Protein AF-A0A963RPM6-F1 (afdb_monomer_lite)

Radius of gyration: 17.36 Å; chains: 1; bounding box: 37×33×50 Å

Secondary structure (DSSP, 8-state):
-EE-SS-GGGGHHHH-TT--EE---S---SS-HHHHHHHTT-SHHHHHHHHHHHHTTSPPPPP-------

Structure (mmCIF, N/CA/C/O backbone):
data_AF-A0A963RPM6-F1
#
_entry.id   AF-A0A963RPM6-F1
#
loop_
_atom_site.group_PDB
_atom_site.id
_atom_site.type_symbol
_atom_site.label_atom_id
_atom_site.label_alt_id
_atom_site.label_comp_id
_atom_site.label_asym_id
_atom_site.label_entity_id
_atom_site.label_seq_id
_atom_site.pdbx_PDB_ins_code
_atom_site.Cartn_x
_atom_site.Cartn_y
_atom_site.Cartn_z
_atom_site.occupancy
_atom_site.B_iso_or_equiv
_atom_site.auth_seq_id
_atom_site.auth_comp_id
_atom_site.auth_asym_id
_atom_site.auth_atom_id
_atom_site.pdbx_PDB_model_num
ATOM 1 N N . VAL A 1 1 ? -6.669 4.500 6.429 1.00 97.00 1 VAL A N 1
ATOM 2 C CA . VAL A 1 1 ? -5.971 3.749 5.359 1.00 97.00 1 VAL A CA 1
ATOM 3 C C . VAL A 1 1 ? -4.633 4.429 5.142 1.00 97.00 1 VAL A C 1
ATOM 5 O O . VAL A 1 1 ? -4.646 5.647 5.034 1.00 97.00 1 VAL A O 1
ATOM 8 N N . ALA A 1 2 ? -3.518 3.698 5.152 1.00 98.31 2 ALA A N 1
ATOM 9 C CA . ALA A 1 2 ? -2.203 4.224 4.759 1.00 98.31 2 ALA A CA 1
ATOM 10 C C . ALA A 1 2 ? -1.905 3.845 3.301 1.00 98.31 2 ALA A C 1
ATOM 12 O O . ALA A 1 2 ? -2.369 2.798 2.845 1.00 98.31 2 ALA A O 1
ATOM 13 N N . VAL A 1 3 ? -1.173 4.694 2.580 1.00 98.38 3 VAL A N 1
ATOM 14 C CA . VAL A 1 3 ? -0.835 4.491 1.164 1.00 98.38 3 VAL A CA 1
ATOM 15 C C . VAL A 1 3 ? 0.636 4.832 0.966 1.00 98.38 3 VAL A C 1
ATOM 17 O O . VAL A 1 3 ? 1.029 5.972 1.193 1.00 98.38 3 VAL A O 1
ATOM 20 N N . GLU A 1 4 ? 1.434 3.851 0.560 1.00 98.50 4 GLU A N 1
ATOM 21 C CA . GLU A 1 4 ? 2.861 4.018 0.271 1.00 98.50 4 GLU A CA 1
ATOM 22 C C . GLU A 1 4 ? 3.314 2.914 -0.690 1.00 98.50 4 GLU A C 1
ATOM 24 O O . GLU A 1 4 ? 2.995 1.747 -0.478 1.00 98.50 4 GLU A O 1
ATOM 29 N N . ALA A 1 5 ? 4.076 3.252 -1.734 1.00 97.75 5 ALA A N 1
ATOM 30 C CA . ALA A 1 5 ? 4.620 2.285 -2.695 1.00 97.75 5 ALA A CA 1
ATOM 31 C C . ALA A 1 5 ? 5.842 1.524 -2.127 1.00 97.75 5 ALA A C 1
ATOM 33 O O . ALA A 1 5 ? 6.913 1.497 -2.726 1.00 97.75 5 ALA A O 1
ATOM 34 N N . ALA A 1 6 ? 5.678 0.940 -0.940 1.00 97.38 6 ALA A N 1
ATOM 35 C CA . ALA A 1 6 ? 6.677 0.172 -0.204 1.00 97.38 6 ALA A CA 1
ATOM 36 C C . ALA A 1 6 ? 5.995 -0.916 0.646 1.00 97.38 6 ALA A C 1
ATOM 38 O O . ALA A 1 6 ? 4.778 -1.118 0.570 1.00 97.38 6 ALA A O 1
ATOM 39 N N . HIS A 1 7 ? 6.780 -1.628 1.457 1.00 98.00 7 HIS A N 1
ATOM 40 C CA . HIS A 1 7 ? 6.277 -2.729 2.270 1.00 98.00 7 HIS A CA 1
ATOM 41 C C . HIS A 1 7 ? 5.238 -2.254 3.313 1.00 98.00 7 HIS A C 1
ATOM 43 O O . HIS A 1 7 ? 5.523 -1.345 4.096 1.00 98.00 7 HIS A O 1
ATOM 49 N N . PRO A 1 8 ? 4.036 -2.865 3.380 1.00 97.44 8 PRO A N 1
ATOM 50 C CA . PRO A 1 8 ? 2.917 -2.326 4.159 1.00 97.44 8 PRO A CA 1
ATOM 51 C C . PRO A 1 8 ? 3.085 -2.415 5.683 1.00 97.44 8 PRO A C 1
ATOM 53 O O . PRO A 1 8 ? 2.409 -1.695 6.422 1.00 97.44 8 PRO A O 1
ATOM 56 N N . ASP A 1 9 ? 3.950 -3.300 6.177 1.00 96.75 9 ASP A N 1
ATOM 57 C CA . ASP A 1 9 ? 3.999 -3.652 7.597 1.00 96.75 9 ASP A CA 1
ATOM 58 C C . ASP A 1 9 ? 4.401 -2.482 8.506 1.00 96.75 9 ASP A C 1
ATOM 60 O O . ASP A 1 9 ? 3.875 -2.366 9.618 1.00 96.75 9 ASP A O 1
ATOM 64 N N . PHE A 1 10 ? 5.237 -1.558 8.017 1.00 97.06 10 PHE A N 1
ATOM 65 C CA . PHE A 1 10 ? 5.654 -0.371 8.771 1.00 97.06 10 PHE A CA 1
ATOM 66 C C . PHE A 1 10 ? 4.462 0.468 9.255 1.00 97.06 10 PHE A C 1
ATOM 68 O O . PHE A 1 10 ? 4.482 1.015 10.363 1.00 97.06 10 PHE A O 1
ATOM 75 N N . TRP A 1 11 ? 3.391 0.530 8.460 1.00 98.38 11 TRP A N 1
ATOM 76 C CA . TRP A 1 11 ? 2.232 1.376 8.731 1.00 98.38 11 TRP A CA 1
ATOM 77 C C . TRP A 1 11 ? 1.244 0.781 9.732 1.00 98.38 11 TRP A C 1
ATOM 79 O O . TRP A 1 11 ? 0.386 1.510 10.242 1.00 98.38 11 TRP A O 1
ATOM 89 N N . ARG A 1 12 ? 1.362 -0.510 10.082 1.00 96.06 12 ARG A N 1
ATOM 90 C CA . ARG A 1 12 ? 0.415 -1.170 11.001 1.00 96.06 12 ARG A CA 1
ATOM 91 C C . ARG A 1 12 ? 0.354 -0.517 12.383 1.00 96.06 12 ARG A C 1
ATOM 93 O O . ARG A 1 12 ? -0.715 -0.511 12.992 1.00 96.06 12 ARG A O 1
ATOM 100 N N . LYS A 1 13 ? 1.445 0.103 12.846 1.00 96.88 13 LYS A N 1
ATOM 101 C CA . LYS A 1 13 ? 1.473 0.862 14.111 1.00 96.88 13 LYS A CA 1
ATOM 102 C C . LYS A 1 13 ? 0.601 2.125 14.099 1.00 96.88 13 LYS A C 1
ATOM 104 O O . LYS A 1 13 ? 0.184 2.568 15.160 1.00 96.88 13 LYS A O 1
ATOM 109 N N . TYR A 1 14 ? 0.304 2.680 12.922 1.00 97.50 14 TYR A N 1
ATOM 110 C CA . TYR A 1 14 ? -0.502 3.897 12.778 1.00 97.50 14 TYR A CA 1
ATOM 111 C C . TYR A 1 14 ? -1.954 3.602 12.409 1.00 97.50 14 TYR A C 1
ATOM 113 O O . TYR A 1 14 ? -2.862 4.271 12.891 1.00 97.50 14 TYR A O 1
ATOM 121 N N . VAL A 1 15 ? -2.191 2.603 11.554 1.00 96.31 15 VAL A N 1
ATOM 122 C CA . VAL A 1 15 ? -3.555 2.285 11.098 1.00 96.31 15 VAL A CA 1
ATOM 123 C C . VAL A 1 15 ? -4.308 1.354 12.056 1.00 96.31 15 VAL A C 1
ATOM 125 O O . VAL A 1 15 ? -5.529 1.243 11.961 1.00 96.31 15 VAL A O 1
ATOM 128 N N . GLY A 1 16 ? -3.604 0.703 12.988 1.00 91.56 16 GLY A N 1
ATOM 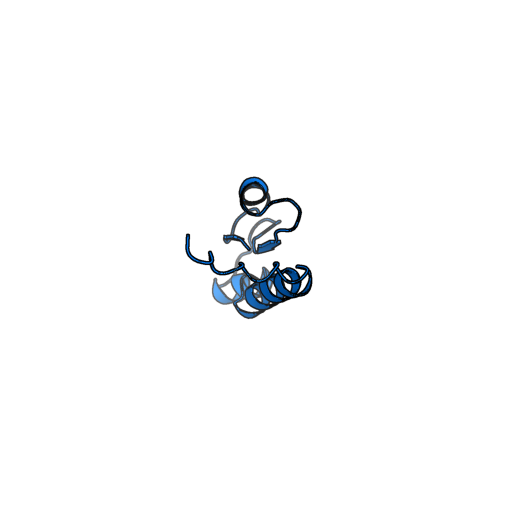129 C CA . GLY A 1 16 ? -4.186 -0.224 13.957 1.00 91.56 16 GLY A CA 1
ATOM 130 C C . GLY A 1 16 ? -4.658 -1.547 13.339 1.00 91.56 16 GLY A C 1
ATOM 131 O O . GLY A 1 16 ? -4.564 -1.775 12.134 1.00 91.56 16 GLY A O 1
ATOM 132 N N . ARG A 1 17 ? -5.194 -2.445 14.178 1.00 90.56 17 ARG A N 1
ATOM 133 C CA . ARG A 1 17 ? -5.608 -3.809 13.774 1.00 90.56 17 ARG A CA 1
ATOM 134 C C . ARG A 1 17 ? -6.777 -3.842 12.787 1.00 90.56 17 ARG A C 1
ATOM 136 O O . ARG A 1 17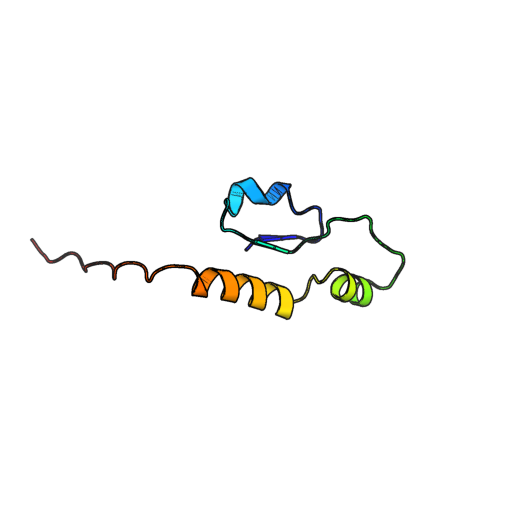 ? -6.886 -4.777 12.006 1.00 90.56 17 ARG A O 1
ATOM 143 N N . GLY A 1 18 ? -7.652 -2.840 12.851 1.00 91.88 18 GLY A N 1
ATOM 144 C CA . GLY A 1 18 ? -8.782 -2.686 11.935 1.00 91.88 18 GLY A CA 1
ATOM 145 C C . GLY A 1 18 ? -8.467 -1.820 10.718 1.00 91.88 18 GLY A C 1
ATOM 146 O O . GLY A 1 18 ? -9.350 -1.602 9.900 1.00 91.88 18 GLY A O 1
ATOM 147 N N . GLY A 1 19 ? -7.250 -1.284 10.610 1.00 95.38 19 GLY A N 1
ATOM 148 C CA . GLY A 1 19 ? -6.844 -0.435 9.500 1.00 95.38 19 GLY A CA 1
ATOM 149 C C . GLY A 1 19 ? -6.443 -1.223 8.256 1.00 95.38 19 GLY A C 1
ATOM 150 O O . GLY A 1 19 ? -6.218 -2.429 8.294 1.00 95.38 19 GLY A O 1
ATOM 151 N N . ALA A 1 20 ? -6.313 -0.510 7.139 1.00 97.38 20 ALA A N 1
ATOM 152 C CA . ALA A 1 20 ? -5.820 -1.056 5.878 1.00 97.38 20 ALA A CA 1
ATOM 153 C C . ALA A 1 20 ? -4.610 -0.257 5.382 1.00 97.38 20 ALA A C 1
ATOM 155 O O . ALA A 1 20 ? -4.520 0.954 5.624 1.00 97.38 20 ALA A O 1
ATOM 156 N N . VAL A 1 21 ? -3.714 -0.937 4.667 1.00 98.19 21 VAL A N 1
ATOM 157 C CA . VAL A 1 21 ? -2.535 -0.358 4.015 1.00 98.19 21 VAL A CA 1
ATOM 158 C C . VAL A 1 21 ? -2.557 -0.765 2.543 1.00 98.19 21 VAL A C 1
ATOM 160 O O . VAL A 1 21 ? -2.748 -1.941 2.237 1.00 98.19 21 VAL A O 1
ATOM 163 N N . VAL A 1 22 ? -2.395 0.205 1.646 1.00 98.38 22 VAL A N 1
ATOM 164 C CA . VAL A 1 22 ? -2.188 -0.007 0.209 1.00 98.38 22 VAL A CA 1
ATOM 165 C C . VAL A 1 22 ? -0.697 0.185 -0.056 1.00 98.38 22 VAL A C 1
ATOM 167 O O . VAL A 1 22 ? -0.190 1.294 0.096 1.00 98.38 22 VAL A O 1
ATOM 170 N N . GLY A 1 23 ? -0.003 -0.903 -0.385 1.00 97.88 23 GLY A N 1
ATOM 171 C CA . GLY A 1 23 ? 1.443 -0.930 -0.600 1.00 97.88 23 GLY A CA 1
ATOM 172 C C . GLY A 1 23 ? 1.892 -2.192 -1.330 1.00 97.88 23 GLY A C 1
ATOM 173 O O . GLY A 1 23 ? 1.056 -2.967 -1.794 1.00 97.88 23 GLY A O 1
ATOM 174 N N . ILE A 1 24 ? 3.204 -2.398 -1.428 1.00 98.31 24 ILE A N 1
ATOM 175 C CA . ILE A 1 24 ? 3.827 -3.438 -2.258 1.00 98.31 24 ILE A CA 1
ATOM 176 C C . ILE A 1 24 ? 4.466 -4.497 -1.352 1.00 98.31 24 ILE A C 1
ATOM 178 O O . ILE A 1 24 ? 5.386 -4.210 -0.591 1.00 98.31 24 ILE A O 1
ATOM 182 N N . ALA A 1 25 ? 3.963 -5.734 -1.405 1.00 97.25 25 ALA A N 1
ATOM 183 C CA . ALA A 1 25 ? 4.421 -6.837 -0.549 1.00 97.25 25 ALA A CA 1
ATOM 184 C C . ALA A 1 25 ? 5.486 -7.743 -1.202 1.00 97.25 25 ALA A C 1
ATOM 186 O O . ALA A 1 25 ? 5.898 -8.731 -0.599 1.00 97.25 25 ALA A O 1
ATOM 187 N N . SER A 1 26 ? 5.923 -7.413 -2.417 1.00 97.56 26 SER A N 1
ATOM 188 C CA . SER A 1 26 ? 6.909 -8.150 -3.210 1.00 97.56 26 SER A CA 1
ATOM 189 C C . SER A 1 26 ? 8.041 -7.232 -3.674 1.00 97.56 26 SER A C 1
ATOM 191 O O . SER A 1 26 ? 8.011 -6.021 -3.448 1.00 97.56 26 SER A O 1
ATOM 193 N N . PHE A 1 27 ? 9.034 -7.802 -4.358 1.00 97.62 27 PHE A N 1
ATOM 194 C CA . PHE A 1 27 ? 9.963 -7.007 -5.157 1.00 97.62 27 PHE A CA 1
ATOM 195 C C . PHE A 1 27 ? 9.246 -6.320 -6.330 1.00 97.62 27 PHE A C 1
ATOM 197 O O . PHE A 1 27 ? 8.095 -6.636 -6.650 1.00 97.62 27 PHE A O 1
ATOM 204 N N . GLY A 1 28 ? 9.939 -5.343 -6.919 1.00 96.44 28 GLY A N 1
ATOM 205 C CA . GLY A 1 28 ? 9.492 -4.638 -8.114 1.00 96.44 28 GLY A CA 1
ATOM 206 C C . GLY A 1 28 ? 9.710 -5.447 -9.390 1.00 96.44 28 GLY A C 1
ATOM 207 O O . GLY A 1 28 ? 10.293 -6.525 -9.371 1.00 96.44 28 GLY A O 1
ATOM 208 N N . GLU A 1 29 ? 9.280 -4.867 -10.504 1.00 97.94 29 GLU A N 1
ATOM 209 C CA . GLU A 1 29 ? 9.399 -5.439 -11.844 1.00 97.94 29 GLU A CA 1
ATOM 210 C C . GLU A 1 2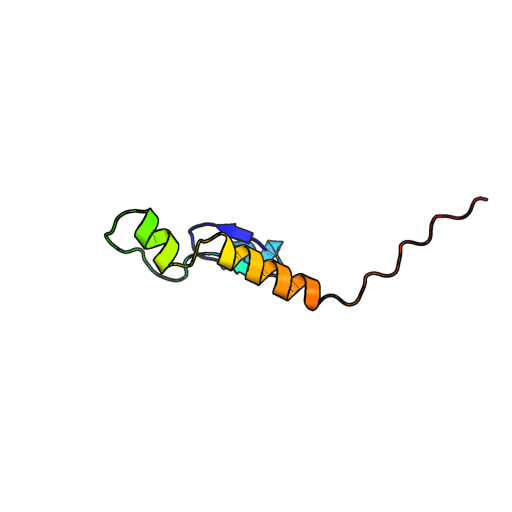9 ? 9.919 -4.378 -12.823 1.00 97.94 29 GLU A C 1
ATOM 212 O O . GLU A 1 29 ? 9.814 -3.174 -12.570 1.00 97.94 29 GLU A O 1
ATOM 217 N N . SER A 1 30 ? 10.474 -4.810 -13.958 1.00 98.38 30 SER A N 1
ATOM 218 C CA . SER A 1 30 ? 10.967 -3.899 -15.001 1.00 98.38 30 SER A CA 1
ATOM 219 C C . SER A 1 30 ? 9.850 -3.530 -15.981 1.00 98.38 30 SER A C 1
ATOM 221 O O . SER A 1 30 ? 9.549 -4.278 -16.910 1.00 98.38 30 SER A O 1
ATOM 223 N N . ALA A 1 31 ? 9.215 -2.376 -15.773 1.00 98.00 31 ALA A N 1
ATOM 224 C CA . ALA A 1 31 ? 8.189 -1.829 -16.663 1.00 98.00 31 ALA A CA 1
ATOM 225 C C . ALA A 1 31 ? 7.968 -0.321 -16.416 1.00 98.00 31 ALA A C 1
ATOM 227 O O . ALA A 1 31 ? 8.443 0.224 -15.415 1.00 98.00 31 ALA A O 1
ATOM 228 N N . PRO A 1 32 ? 7.235 0.389 -17.299 1.00 98.50 32 PRO A N 1
ATOM 229 C CA . PRO A 1 32 ? 6.858 1.779 -17.064 1.00 98.50 32 PRO A CA 1
ATOM 230 C C . PRO A 1 32 ? 6.065 1.941 -15.766 1.00 98.50 32 PRO A C 1
ATOM 232 O O . PRO A 1 32 ? 5.166 1.148 -15.482 1.00 98.50 32 PRO A O 1
ATOM 235 N N . ALA A 1 33 ? 6.333 3.022 -15.029 1.00 96.94 33 ALA A N 1
ATOM 236 C CA . ALA A 1 33 ? 5.734 3.271 -13.718 1.00 96.94 33 ALA A CA 1
ATOM 237 C C . ALA A 1 33 ? 4.212 3.074 -13.717 1.00 96.94 33 ALA A C 1
ATOM 239 O O . ALA A 1 33 ? 3.706 2.308 -12.909 1.00 96.94 33 ALA A O 1
ATOM 240 N N . ARG A 1 34 ? 3.477 3.676 -14.663 1.00 97.25 34 ARG A N 1
ATOM 241 C CA . ARG A 1 34 ? 2.011 3.540 -14.735 1.00 97.25 34 ARG A CA 1
ATOM 242 C C . ARG A 1 34 ? 1.549 2.078 -14.755 1.00 97.25 34 ARG A C 1
ATOM 244 O O . ARG A 1 34 ? 0.613 1.741 -14.044 1.00 97.25 34 ARG A O 1
ATOM 251 N N . ALA A 1 35 ? 2.213 1.224 -15.533 1.00 98.12 35 ALA A N 1
ATOM 252 C CA . ALA A 1 35 ? 1.878 -0.196 -15.595 1.00 98.12 35 ALA A CA 1
ATOM 253 C C . ALA A 1 35 ? 2.167 -0.902 -14.261 1.00 98.12 35 ALA A C 1
ATOM 255 O O . ALA A 1 35 ? 1.373 -1.728 -13.825 1.00 98.12 35 ALA A O 1
ATOM 256 N N . LEU A 1 36 ? 3.259 -0.532 -13.583 1.00 98.19 36 LEU A N 1
ATOM 257 C CA . LEU A 1 36 ? 3.596 -1.062 -12.261 1.00 98.19 36 LEU A CA 1
ATOM 258 C C . LEU A 1 36 ? 2.603 -0.613 -11.179 1.00 98.19 36 LEU A C 1
ATOM 260 O O . LEU A 1 36 ? 2.201 -1.430 -10.359 1.00 98.19 36 LEU A O 1
ATOM 264 N N . TYR A 1 37 ? 2.168 0.650 -11.180 1.00 97.88 37 TYR A N 1
ATOM 265 C CA . TYR A 1 37 ? 1.167 1.151 -10.227 1.00 97.88 37 TYR A CA 1
ATOM 266 C C . TYR A 1 37 ? -0.167 0.403 -10.366 1.00 97.88 37 TYR A C 1
ATOM 268 O O . TYR A 1 37 ? -0.744 0.001 -9.356 1.00 97.88 37 TYR A O 1
ATOM 276 N N . GLU A 1 38 ? -0.613 0.146 -11.600 1.00 97.94 38 GLU A N 1
ATOM 277 C CA . GLU A 1 38 ? -1.786 -0.699 -11.871 1.00 97.94 38 GLU A CA 1
ATOM 278 C C . GLU A 1 38 ? -1.559 -2.145 -11.407 1.00 97.94 38 GLU A C 1
ATOM 280 O O . GLU A 1 38 ? -2.382 -2.703 -10.682 1.00 97.94 38 GLU A O 1
ATOM 285 N N . HIS A 1 39 ? -0.414 -2.740 -11.760 1.00 97.75 39 HIS A N 1
ATOM 286 C CA . HIS A 1 39 ? -0.065 -4.116 -11.403 1.00 97.75 39 HIS A CA 1
ATOM 287 C C . HIS A 1 39 ? -0.033 -4.348 -9.884 1.00 97.75 39 HIS A C 1
ATOM 289 O O . HIS A 1 39 ? -0.606 -5.317 -9.389 1.00 97.75 39 HIS A O 1
ATOM 295 N N . PHE A 1 40 ? 0.588 -3.437 -9.132 1.00 98.12 40 PHE A N 1
ATOM 296 C CA . PHE A 1 40 ? 0.676 -3.514 -7.673 1.00 98.12 40 PHE A CA 1
ATOM 297 C C . PHE A 1 40 ? -0.575 -2.985 -6.953 1.00 98.12 40 PHE A C 1
ATOM 299 O O . PHE A 1 40 ? -0.631 -2.996 -5.722 1.00 98.12 40 PHE A O 1
ATOM 306 N N . GLY A 1 41 ? -1.595 -2.528 -7.687 1.00 97.50 41 GLY A N 1
ATOM 307 C CA . GLY A 1 41 ? -2.848 -2.042 -7.111 1.00 97.50 41 GLY A CA 1
ATOM 308 C C . GLY A 1 41 ? -2.703 -0.737 -6.323 1.00 97.50 41 GLY A C 1
ATOM 309 O O . GLY A 1 41 ? -3.503 -0.463 -5.426 1.00 97.50 41 GLY A O 1
ATOM 310 N N . ILE A 1 42 ? -1.697 0.078 -6.642 1.00 97.88 42 ILE A N 1
ATOM 311 C CA . ILE A 1 42 ? -1.532 1.423 -6.090 1.00 97.88 42 ILE A CA 1
ATOM 312 C C . ILE A 1 42 ? -2.366 2.390 -6.945 1.00 97.88 42 ILE A C 1
ATOM 314 O O . ILE A 1 42 ? -1.846 3.188 -7.722 1.00 97.88 42 ILE A O 1
ATOM 318 N N . THR A 1 43 ? -3.690 2.276 -6.821 1.00 98.19 43 THR A N 1
ATOM 319 C CA . THR A 1 43 ? -4.672 3.023 -7.623 1.00 98.19 43 THR A CA 1
ATOM 320 C C . THR A 1 43 ?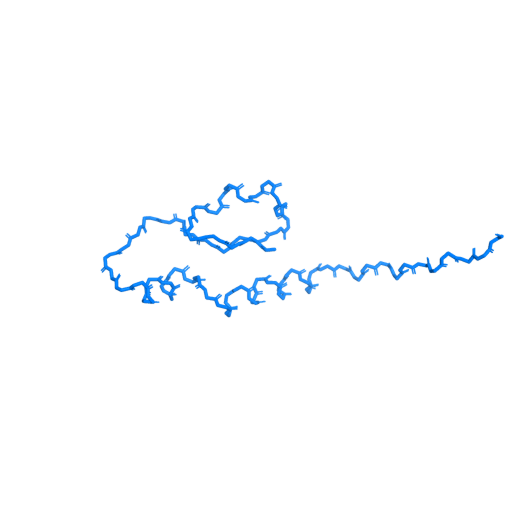 -5.706 3.728 -6.747 1.00 98.19 43 THR A C 1
ATOM 322 O O . THR A 1 43 ? -5.958 3.333 -5.601 1.00 98.19 43 THR A O 1
ATOM 325 N N . ALA A 1 44 ? -6.335 4.777 -7.282 1.00 97.88 44 ALA A N 1
ATOM 326 C CA . ALA A 1 44 ? -7.359 5.539 -6.566 1.00 97.88 44 ALA A CA 1
ATOM 327 C C . ALA A 1 44 ? -8.567 4.660 -6.203 1.00 97.88 44 ALA A C 1
ATOM 329 O O . ALA A 1 44 ? -9.106 4.743 -5.097 1.00 97.88 44 ALA A O 1
ATOM 330 N N . GLU A 1 45 ? -8.948 3.760 -7.103 1.00 98.25 45 GLU A N 1
ATOM 331 C CA . GLU A 1 45 ? -10.045 2.812 -6.948 1.00 98.25 45 GLU A CA 1
ATOM 332 C C . GLU A 1 45 ? -9.764 1.851 -5.794 1.00 98.25 45 GLU A C 1
ATOM 334 O O . GLU A 1 45 ? -10.639 1.610 -4.954 1.00 98.25 45 GLU A O 1
ATOM 339 N N . ARG A 1 46 ? -8.527 1.340 -5.702 1.00 98.06 46 ARG A N 1
ATOM 340 C CA . ARG A 1 46 ? -8.128 0.432 -4.625 1.00 98.06 46 ARG A CA 1
ATOM 341 C C . ARG A 1 46 ? -8.145 1.128 -3.269 1.00 98.06 46 ARG A C 1
ATOM 343 O O . ARG A 1 46 ? -8.640 0.551 -2.296 1.00 98.06 46 ARG A O 1
ATOM 350 N N . VAL A 1 47 ? -7.666 2.370 -3.208 1.00 98.25 47 VAL A N 1
ATOM 351 C CA . VAL A 1 47 ? -7.710 3.191 -1.991 1.00 98.25 47 VAL A CA 1
ATOM 352 C C . VAL A 1 47 ? -9.158 3.468 -1.579 1.00 98.25 47 VAL A C 1
ATOM 354 O O . VAL A 1 47 ? -9.521 3.234 -0.425 1.00 98.25 47 VAL A O 1
ATOM 357 N N . ALA A 1 48 ? -10.014 3.893 -2.512 1.00 98.00 48 ALA A N 1
ATOM 358 C CA . ALA A 1 48 ? -11.423 4.166 -2.239 1.00 98.00 48 ALA A CA 1
ATOM 359 C C . ALA A 1 48 ? -12.165 2.916 -1.740 1.00 98.00 48 ALA A C 1
ATOM 361 O O . ALA A 1 48 ? -12.928 2.994 -0.774 1.00 98.00 48 ALA A O 1
ATOM 362 N N . ALA A 1 49 ? -11.913 1.753 -2.348 1.00 97.62 49 ALA A N 1
ATOM 363 C CA . ALA A 1 49 ? -12.475 0.480 -1.905 1.00 97.62 49 ALA A CA 1
ATOM 364 C C . ALA A 1 49 ? -12.039 0.127 -0.473 1.00 97.62 49 ALA A C 1
ATOM 366 O O . ALA A 1 49 ? -12.878 -0.251 0.347 1.00 97.62 49 ALA A O 1
ATOM 367 N N . ALA A 1 50 ? -10.754 0.311 -0.144 1.00 96.56 50 ALA A N 1
ATOM 368 C CA . ALA A 1 50 ? -10.245 0.089 1.207 1.00 96.56 50 ALA A CA 1
ATOM 369 C C . ALA A 1 50 ? -10.916 1.019 2.230 1.00 96.56 50 ALA A C 1
ATOM 371 O O . ALA A 1 50 ? -11.333 0.559 3.289 1.00 96.56 50 ALA A O 1
ATOM 372 N N . VAL A 1 51 ? -11.082 2.307 1.910 1.00 97.12 51 VAL A N 1
ATOM 373 C CA . VAL A 1 51 ? -11.753 3.274 2.797 1.00 97.12 51 VAL A CA 1
ATOM 374 C C . VAL A 1 51 ? -13.218 2.901 3.018 1.00 97.12 51 VAL A C 1
ATOM 376 O O . VAL A 1 51 ? -13.649 2.806 4.167 1.00 97.12 51 VAL A O 1
ATOM 379 N N . ARG A 1 52 ? -13.981 2.643 1.947 1.00 96.88 52 ARG A N 1
ATOM 380 C CA . ARG A 1 52 ? -15.402 2.264 2.050 1.00 96.88 52 ARG A CA 1
ATOM 381 C C . ARG A 1 52 ? -15.584 1.009 2.900 1.00 96.88 52 ARG A C 1
ATOM 383 O O . ARG A 1 52 ? -16.442 1.002 3.777 1.00 96.88 52 ARG A O 1
ATOM 390 N N . GLY A 1 53 ? -14.728 0.004 2.707 1.00 95.25 53 GLY A N 1
ATOM 391 C CA . GLY A 1 53 ? -14.751 -1.226 3.497 1.00 95.25 53 GLY A CA 1
ATOM 392 C C . GLY A 1 53 ? -14.517 -1.007 4.994 1.00 95.25 53 GLY A C 1
ATOM 393 O O . GLY A 1 53 ? -15.029 -1.778 5.797 1.00 95.25 53 GLY A O 1
ATOM 394 N N . LEU A 1 54 ? -13.786 0.040 5.391 1.00 93.38 54 LEU A N 1
ATOM 395 C CA . LEU A 1 54 ? -13.593 0.392 6.803 1.00 93.38 54 LEU A CA 1
ATOM 396 C C . LEU A 1 54 ? -14.746 1.223 7.365 1.00 93.38 54 LEU A C 1
ATOM 398 O O . LEU A 1 54 ? -15.211 0.946 8.467 1.00 93.38 54 LEU A O 1
ATOM 402 N N . VAL A 1 55 ? -15.230 2.211 6.610 1.00 92.06 55 VAL A N 1
ATOM 403 C CA . VAL A 1 55 ? -16.337 3.082 7.039 1.00 92.06 55 VAL A CA 1
ATOM 404 C C . VAL A 1 55 ? -17.622 2.278 7.229 1.00 92.06 55 VAL A C 1
ATOM 406 O O . VAL A 1 55 ? -18.314 2.457 8.223 1.00 92.06 55 VAL A O 1
ATOM 409 N N . GLN A 1 56 ? -17.907 1.330 6.335 1.00 84.44 56 GLN A N 1
ATOM 410 C CA . GLN A 1 56 ? -19.080 0.455 6.441 1.00 84.44 56 GLN A CA 1
ATOM 411 C C . GLN A 1 56 ? -19.006 -0.532 7.618 1.00 84.44 56 GLN A C 1
ATOM 413 O O . GLN A 1 56 ? -20.026 -1.090 8.010 1.00 84.44 56 GLN A O 1
ATOM 418 N N . ARG A 1 57 ? -17.812 -0.765 8.181 1.00 71.50 57 ARG A N 1
ATOM 419 C CA . ARG A 1 57 ? -17.598 -1.648 9.339 1.00 71.50 57 ARG A CA 1
ATOM 420 C C . ARG A 1 57 ? -17.660 -0.919 10.677 1.00 71.50 57 ARG A C 1
ATOM 422 O O . ARG A 1 57 ? -17.754 -1.586 11.704 1.00 71.50 57 ARG A O 1
ATOM 429 N N . GLN A 1 58 ? -17.575 0.412 10.700 1.00 60.22 58 GLN A N 1
ATOM 430 C CA . GLN A 1 58 ? -17.723 1.146 11.952 1.00 60.22 58 GLN A CA 1
ATOM 431 C C . GLN A 1 58 ? -19.200 1.156 12.371 1.00 60.22 58 GLN A C 1
ATOM 433 O O . GLN A 1 58 ? -20.037 1.620 11.594 1.00 60.22 58 GLN A O 1
ATOM 438 N N . PRO A 1 59 ? -19.551 0.698 13.591 1.00 55.34 59 PRO A N 1
ATOM 439 C CA . PRO A 1 59 ? -20.849 1.043 14.151 1.00 55.34 59 PRO A CA 1
ATOM 440 C C . PRO A 1 59 ? -20.938 2.570 14.224 1.00 55.34 59 PRO A C 1
ATOM 442 O O . PRO A 1 59 ? -19.941 3.230 14.533 1.00 55.34 59 PRO A O 1
ATOM 445 N N . ALA A 1 60 ? -22.107 3.126 13.893 1.00 54.59 60 ALA A N 1
ATOM 446 C CA . ALA A 1 60 ? -22.333 4.566 13.898 1.00 54.59 60 ALA A CA 1
ATOM 447 C C . ALA A 1 60 ? -21.805 5.169 15.208 1.00 54.59 60 ALA A C 1
ATOM 449 O O . ALA A 1 60 ? -22.230 4.771 16.295 1.00 54.59 60 ALA A O 1
ATOM 450 N N . ALA A 1 61 ? -20.844 6.092 15.109 1.00 58.25 61 ALA A N 1
ATOM 451 C CA . ALA A 1 61 ? -20.342 6.800 16.278 1.00 58.25 61 ALA A CA 1
ATOM 452 C C . ALA A 1 61 ? -21.538 7.463 16.986 1.00 58.25 61 ALA A C 1
ATOM 454 O O . ALA A 1 61 ? -22.375 8.056 16.295 1.00 58.25 61 ALA A O 1
ATOM 455 N N . PRO A 1 62 ? -21.665 7.372 18.324 1.00 54.97 62 PRO A N 1
ATOM 456 C CA . PRO A 1 62 ? -22.762 8.034 19.009 1.00 54.97 62 PRO A CA 1
ATOM 457 C C . PRO A 1 62 ? -22.698 9.524 18.675 1.00 54.97 62 PRO A C 1
ATOM 459 O O . PRO A 1 62 ? -21.647 10.154 18.822 1.00 54.97 62 PRO A O 1
ATOM 462 N N . ALA A 1 63 ? -23.815 10.064 18.175 1.00 62.81 63 ALA A N 1
ATOM 463 C CA . ALA A 1 63 ? -23.949 11.477 17.8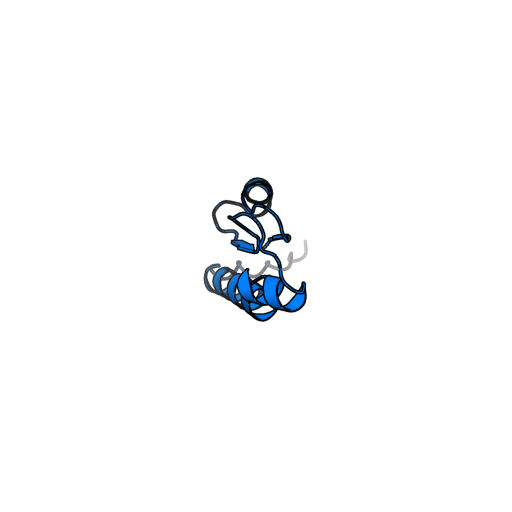66 1.00 62.81 63 ALA A CA 1
ATOM 464 C C . ALA A 1 63 ? -23.475 12.270 19.085 1.00 62.81 63 ALA A C 1
ATOM 466 O O . ALA A 1 63 ? -24.029 12.128 20.178 1.00 62.81 63 ALA A O 1
ATOM 467 N N . ARG A 1 64 ? -22.396 13.039 18.911 1.00 66.12 64 ARG A N 1
ATOM 468 C CA . ARG A 1 64 ? -21.810 13.875 19.958 1.00 66.12 64 ARG A CA 1
ATOM 469 C C . ARG A 1 64 ? -22.939 14.718 20.548 1.00 66.12 64 ARG A C 1
ATOM 471 O O . ARG A 1 64 ? -23.421 15.629 19.877 1.00 66.12 64 ARG A O 1
ATOM 478 N N . ARG A 1 65 ? -23.389 14.395 21.769 1.00 60.47 65 ARG A N 1
ATOM 479 C CA . ARG A 1 65 ? -24.345 15.233 22.500 1.00 60.47 65 ARG A CA 1
ATOM 480 C C . ARG A 1 65 ? -23.726 16.623 22.560 1.00 60.47 65 ARG A C 1
ATOM 482 O O . ARG A 1 65 ? -22.644 16.791 23.121 1.00 60.47 65 ARG A O 1
ATOM 489 N N . ALA A 1 66 ? -24.380 17.587 21.918 1.00 55.25 66 ALA A N 1
ATOM 490 C CA . ALA A 1 66 ? -24.087 18.990 22.127 1.00 55.25 66 ALA A CA 1
ATOM 491 C C . ALA A 1 66 ? -24.121 19.221 23.640 1.00 55.25 66 ALA A C 1
ATOM 493 O O . ALA A 1 66 ? -25.082 18.822 24.300 1.00 55.25 66 ALA A O 1
ATOM 494 N N . ALA A 1 67 ? -23.029 19.756 24.183 1.00 54.47 67 ALA A N 1
ATOM 495 C CA . ALA A 1 67 ? -22.960 20.152 25.575 1.00 54.47 67 ALA A CA 1
ATOM 496 C C . ALA A 1 67 ? -24.104 21.142 25.816 1.00 54.47 67 ALA A C 1
ATOM 498 O O . ALA A 1 67 ? -24.088 22.256 25.295 1.00 54.47 67 ALA A O 1
ATOM 499 N N . ALA A 1 68 ? -25.135 20.676 26.515 1.00 54.75 68 ALA A N 1
ATOM 500 C CA . ALA A 1 68 ? -26.184 21.525 27.026 1.00 54.75 68 ALA A CA 1
ATOM 501 C C . ALA A 1 68 ? -25.568 22.389 28.128 1.00 54.75 68 ALA A C 1
ATOM 503 O O . ALA A 1 68 ? -24.915 21.877 29.036 1.00 54.75 68 ALA A O 1
ATOM 504 N N . THR A 1 69 ? -25.757 23.689 27.954 1.00 53.47 69 THR A N 1
ATOM 505 C CA . THR A 1 69 ? -25.600 24.790 28.897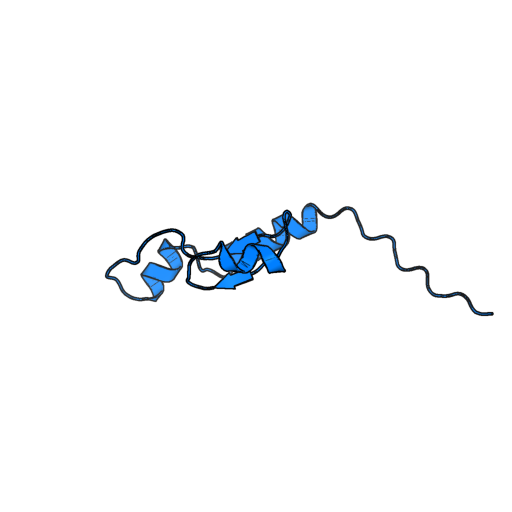 1.00 53.47 69 THR A CA 1
ATOM 506 C C . THR A 1 69 ? -25.764 24.386 30.364 1.00 53.47 69 THR A C 1
ATOM 508 O O . THR A 1 69 ? -26.778 23.791 30.731 1.00 53.47 69 THR A O 1
ATOM 511 N N . VAL A 1 70 ? -24.800 24.799 31.189 1.00 61.78 70 VAL A N 1
ATOM 512 C CA . VAL A 1 70 ? -25.007 25.176 32.594 1.00 61.78 70 VAL A CA 1
ATOM 513 C C . VAL A 1 70 ? -24.441 26.576 32.760 1.00 61.78 70 VAL A C 1
ATOM 515 O O . VAL A 1 70 ? -23.346 26.811 32.197 1.00 61.78 70 VAL A O 1
#

pLDDT: mean 89.23, std 15.52, range [53.47, 98.5]

Foldseek 3Di:
DAEDQADFPVCCVPQDPLGDYQYANDDFDPDPPVVRCVVSVVDPVSVVVRVVVSVVPDDPDPDPPDPDDD

Sequence (70 aa):
VAVEAAHPDFWRKYVGRGGAVVGIASFGESAPARALYEHFGITAERVAAAVRGLVQRQPAAPARRAAATV